Protein AF-A0A920HSQ1-F1 (afdb_monomer_lite)

pLDDT: mean 79.35, std 17.89, range [45.59, 96.0]

Radius of gyration: 14.64 Å; chains: 1; bounding box: 39×44×22 Å

Foldseek 3Di:
DDADPCLLVQLLCCLPPHPDDLVRSCVRNVHDSVSSVCSVVPVVPDDDPDPPPDDDDD

Structure (mmCIF, N/CA/C/O backbone):
data_AF-A0A920HSQ1-F1
#
_entry.id   AF-A0A920HSQ1-F1
#
loop_
_atom_site.group_PDB
_atom_site.id
_atom_site.type_symbol
_atom_site.label_atom_id
_atom_site.label_alt_id
_atom_site.label_comp_id
_atom_site.label_asym_id
_atom_site.label_entity_id
_atom_site.label_seq_id
_atom_site.pdbx_PDB_ins_code
_atom_site.Cartn_x
_atom_site.Cartn_y
_atom_site.Cartn_z
_atom_site.occupancy
_atom_site.B_iso_or_equiv
_atom_site.auth_seq_id
_atom_site.auth_comp_id
_atom_site.auth_asym_id
_atom_site.auth_atom_id
_atom_site.pdbx_PDB_model_num
ATOM 1 N N . MET A 1 1 ? -14.000 -2.334 -9.617 1.00 50.31 1 MET A N 1
ATOM 2 C CA . MET A 1 1 ? -13.383 -1.485 -8.575 1.00 50.31 1 MET A CA 1
ATOM 3 C C . MET A 1 1 ? -12.268 -0.686 -9.229 1.00 50.31 1 MET A C 1
ATOM 5 O O . MET A 1 1 ? -11.624 -1.213 -10.126 1.00 50.31 1 MET A O 1
ATOM 9 N N . ASN A 1 2 ? -12.125 0.589 -8.869 1.00 65.12 2 ASN A N 1
ATOM 10 C CA . ASN A 1 2 ? -11.238 1.554 -9.522 1.00 65.12 2 ASN A CA 1
ATOM 11 C C . ASN A 1 2 ? -9.776 1.301 -9.114 1.00 65.12 2 ASN A C 1
ATOM 13 O O . ASN A 1 2 ? -9.295 1.914 -8.164 1.00 65.12 2 ASN A O 1
ATOM 17 N N . GLN A 1 3 ? -9.104 0.366 -9.792 1.00 67.44 3 GLN A N 1
ATOM 18 C CA . GLN A 1 3 ? -7.691 0.086 -9.535 1.00 67.44 3 GLN A CA 1
ATOM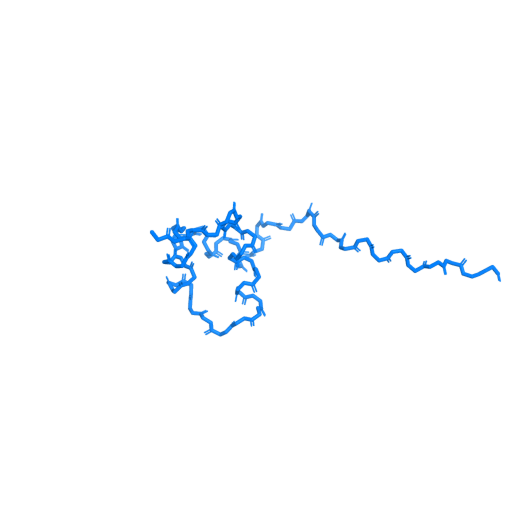 19 C C . GLN A 1 3 ? -6.841 1.329 -9.827 1.00 67.44 3 GLN A C 1
ATOM 21 O O . GLN A 1 3 ? -7.090 2.017 -10.825 1.00 67.44 3 GLN A O 1
ATOM 26 N N . PRO A 1 4 ? -5.849 1.635 -8.974 1.00 75.56 4 PRO A N 1
ATOM 27 C CA . PRO A 1 4 ? -4.911 2.707 -9.258 1.00 75.56 4 PRO A CA 1
ATOM 28 C C . PRO A 1 4 ? -4.204 2.430 -10.588 1.00 75.56 4 PRO A C 1
ATOM 30 O O . PRO A 1 4 ? -3.740 1.321 -10.834 1.00 75.56 4 PRO A O 1
ATOM 33 N N . LEU A 1 5 ? -4.103 3.452 -11.444 1.00 81.19 5 LEU A N 1
ATOM 34 C CA . LEU A 1 5 ? -3.462 3.345 -12.763 1.00 81.19 5 LEU A CA 1
ATOM 35 C C . LEU A 1 5 ? -1.981 2.922 -12.660 1.00 81.19 5 LEU A C 1
ATOM 37 O O . LEU A 1 5 ? -1.432 2.346 -13.593 1.00 81.19 5 LEU A O 1
ATOM 41 N N . MET A 1 6 ? -1.342 3.194 -11.516 1.00 85.12 6 MET A N 1
ATOM 42 C CA . MET A 1 6 ? 0.042 2.822 -11.216 1.00 85.12 6 MET A CA 1
ATOM 43 C C . MET A 1 6 ? 0.128 2.098 -9.862 1.00 85.12 6 MET A C 1
ATOM 45 O O . MET A 1 6 ? 0.591 2.682 -8.882 1.00 85.12 6 MET A O 1
ATOM 49 N N . PRO A 1 7 ? -0.284 0.821 -9.778 1.00 85.44 7 PRO A N 1
ATOM 50 C CA . PRO A 1 7 ? -0.459 0.125 -8.502 1.00 85.44 7 PRO A CA 1
ATOM 51 C C . PRO A 1 7 ? 0.831 0.024 -7.678 1.00 85.44 7 PRO A C 1
ATOM 53 O O . PRO A 1 7 ? 0.787 0.153 -6.459 1.00 85.44 7 PRO A O 1
ATOM 56 N N . LYS A 1 8 ? 1.998 -0.113 -8.324 1.00 87.12 8 LYS A N 1
ATOM 57 C CA . LYS A 1 8 ? 3.294 -0.144 -7.622 1.00 87.12 8 LYS A CA 1
ATOM 58 C C . LYS A 1 8 ? 3.693 1.218 -7.056 1.00 87.12 8 LYS A C 1
ATOM 60 O O . LYS A 1 8 ? 4.104 1.292 -5.909 1.00 87.12 8 LYS A O 1
ATOM 65 N N . ALA A 1 9 ? 3.540 2.293 -7.833 1.00 89.94 9 ALA A N 1
ATOM 66 C CA . ALA A 1 9 ? 3.852 3.644 -7.363 1.00 89.94 9 ALA A CA 1
ATOM 67 C C . ALA A 1 9 ? 2.901 4.070 -6.234 1.00 89.94 9 ALA A C 1
ATOM 69 O O . ALA A 1 9 ? 3.325 4.668 -5.250 1.00 89.94 9 ALA A O 1
ATOM 70 N N . THR A 1 10 ? 1.623 3.700 -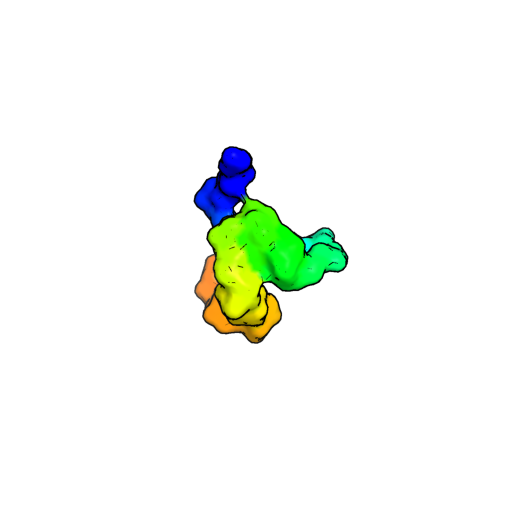6.344 1.00 92.00 10 THR A N 1
ATOM 71 C CA . THR A 1 10 ? 0.648 3.888 -5.268 1.00 92.00 10 THR A CA 1
ATOM 72 C C . THR A 1 10 ? 1.014 3.069 -4.029 1.00 92.00 10 THR A C 1
ATOM 74 O O . THR A 1 10 ? 0.938 3.607 -2.931 1.00 92.00 10 THR A O 1
ATOM 77 N N . ALA A 1 11 ? 1.472 1.820 -4.178 1.00 92.56 11 ALA A N 1
ATOM 78 C CA . ALA A 1 11 ? 1.942 1.018 -3.048 1.00 92.56 11 ALA A CA 1
ATOM 79 C C . ALA A 1 11 ? 3.158 1.651 -2.348 1.00 92.56 11 ALA A C 1
ATOM 81 O O . ALA A 1 11 ? 3.125 1.758 -1.128 1.00 92.56 11 ALA A O 1
ATOM 82 N N . VAL A 1 12 ? 4.162 2.142 -3.093 1.00 92.56 12 VAL A N 1
ATOM 83 C CA . VAL A 1 12 ? 5.307 2.898 -2.533 1.00 92.56 12 VAL A CA 1
ATOM 84 C C . VAL A 1 12 ? 4.806 4.075 -1.698 1.00 92.56 12 VAL A C 1
ATOM 86 O O . VAL A 1 12 ? 5.129 4.193 -0.522 1.00 92.56 12 VAL A O 1
ATOM 89 N N . TRP A 1 13 ? 3.944 4.912 -2.282 1.00 91.69 13 TRP A N 1
ATOM 90 C CA . TRP A 1 13 ? 3.431 6.087 -1.583 1.00 91.69 13 TRP A CA 1
ATOM 91 C C . TRP A 1 13 ? 2.665 5.711 -0.309 1.00 91.69 13 TRP A C 1
ATOM 93 O O . TRP A 1 13 ? 2.865 6.339 0.727 1.00 91.69 13 TRP A O 1
ATOM 103 N N . LEU A 1 14 ? 1.818 4.676 -0.356 1.00 93.62 14 LEU A N 1
ATOM 104 C CA . LEU A 1 14 ? 1.040 4.228 0.801 1.00 93.62 14 LEU A CA 1
ATOM 105 C C . LEU A 1 14 ? 1.918 3.659 1.922 1.00 93.62 14 LEU A C 1
ATOM 107 O O . LEU A 1 14 ? 1.600 3.900 3.085 1.00 93.62 14 LEU A O 1
ATOM 111 N N . ILE A 1 15 ? 2.998 2.945 1.593 1.00 91.44 15 ILE A N 1
ATOM 112 C CA . ILE A 1 15 ? 3.945 2.401 2.581 1.00 91.44 15 ILE A CA 1
ATOM 113 C C . ILE A 1 15 ? 4.593 3.537 3.387 1.00 91.44 15 ILE A C 1
ATOM 115 O O . ILE A 1 15 ? 4.655 3.447 4.610 1.00 91.44 15 ILE A O 1
ATOM 119 N N . ASP A 1 16 ? 5.022 4.612 2.720 1.00 91.62 16 ASP A N 1
ATOM 120 C CA . ASP A 1 16 ? 5.721 5.729 3.374 1.00 91.62 16 ASP A CA 1
ATOM 121 C C . ASP A 1 16 ? 4.787 6.764 4.019 1.00 91.62 16 ASP A C 1
ATOM 123 O O . ASP A 1 16 ? 5.163 7.436 4.979 1.00 91.62 16 ASP A O 1
ATOM 127 N N . ASN A 1 17 ? 3.572 6.938 3.487 1.00 92.00 17 ASN A N 1
ATOM 128 C CA . ASN A 1 17 ? 2.696 8.060 3.855 1.00 92.00 17 ASN A CA 1
ATOM 129 C C . ASN A 1 17 ? 1.465 7.642 4.669 1.00 92.00 17 ASN A C 1
ATOM 131 O O . ASN A 1 17 ? 0.664 8.498 5.052 1.00 92.00 17 ASN A O 1
ATOM 135 N N . THR A 1 18 ? 1.276 6.348 4.935 1.00 94.62 18 THR A N 1
ATOM 136 C CA . THR A 1 18 ? 0.128 5.850 5.705 1.00 94.62 18 THR A CA 1
ATOM 137 C C . THR A 1 18 ? 0.547 4.807 6.736 1.00 94.62 18 THR A C 1
ATOM 139 O O . THR A 1 18 ? 1.623 4.232 6.660 1.00 94.62 18 THR A O 1
ATOM 142 N N . ALA A 1 19 ? -0.330 4.537 7.705 1.00 95.25 19 ALA A N 1
ATOM 143 C CA . ALA A 1 19 ? -0.149 3.467 8.688 1.00 95.25 19 ALA A CA 1
ATOM 144 C C . ALA A 1 19 ? -0.865 2.160 8.282 1.00 95.25 19 ALA A C 1
ATOM 146 O O . ALA A 1 19 ? -1.217 1.354 9.144 1.00 95.25 19 ALA A O 1
ATOM 147 N N . LEU A 1 20 ? -1.155 1.977 6.988 1.00 95.06 20 LEU A N 1
ATOM 148 C CA . LEU A 1 20 ? -1.808 0.769 6.482 1.00 95.06 20 LEU A CA 1
ATOM 149 C C . LEU A 1 20 ? -0.862 -0.434 6.552 1.00 95.06 20 LEU A C 1
ATOM 151 O O 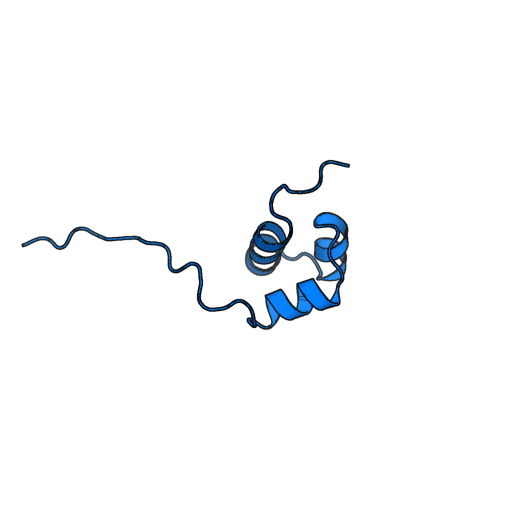. LEU A 1 20 ? 0.344 -0.313 6.340 1.00 95.06 20 LEU A O 1
ATOM 155 N N . THR A 1 21 ? -1.413 -1.620 6.808 1.00 95.94 21 THR A N 1
ATOM 156 C CA . THR A 1 21 ? -0.629 -2.860 6.763 1.00 95.94 21 THR A CA 1
ATOM 157 C C . THR A 1 21 ? -0.343 -3.280 5.321 1.00 95.94 21 THR A C 1
ATOM 159 O O . THR A 1 21 ? -1.078 -2.938 4.392 1.00 95.94 21 THR A O 1
ATOM 162 N N . PHE A 1 22 ? 0.693 -4.100 5.116 1.00 94.62 22 PHE A N 1
ATOM 163 C CA . PHE A 1 22 ? 1.016 -4.631 3.787 1.00 94.62 22 PHE A CA 1
ATOM 164 C C . PHE A 1 22 ? -0.142 -5.409 3.145 1.00 94.62 22 PHE A C 1
ATOM 166 O O . PHE A 1 22 ? -0.274 -5.394 1.927 1.00 94.62 22 PHE A O 1
ATOM 173 N N . GLU A 1 23 ? -1.000 -6.051 3.943 1.00 96.00 23 GLU A N 1
ATOM 174 C CA . GLU A 1 23 ? -2.209 -6.735 3.464 1.00 96.00 23 GLU A CA 1
ATOM 175 C C . GLU A 1 23 ? -3.250 -5.748 2.926 1.00 96.00 23 GLU A C 1
ATOM 177 O O . GLU A 1 23 ? -3.818 -5.975 1.861 1.00 96.00 23 GLU A O 1
ATOM 182 N N . GLN A 1 24 ? -3.457 -4.624 3.619 1.00 95.38 24 GLN A N 1
ATOM 183 C CA . GLN A 1 24 ? -4.384 -3.579 3.177 1.00 95.38 24 GLN A CA 1
ATOM 184 C C . GLN A 1 24 ? -3.896 -2.897 1.896 1.00 95.38 24 GLN A C 1
ATOM 186 O O . GLN A 1 24 ? -4.689 -2.619 0.999 1.00 95.38 24 GLN A O 1
ATOM 191 N N . ILE A 1 25 ? -2.588 -2.652 1.789 1.00 94.62 25 ILE A N 1
ATOM 192 C CA . ILE A 1 25 ? -1.977 -2.063 0.591 1.00 94.62 25 ILE A CA 1
ATOM 193 C C . ILE A 1 25 ? -2.038 -3.049 -0.586 1.00 94.62 25 ILE A C 1
ATOM 195 O O . ILE A 1 25 ? -2.345 -2.645 -1.706 1.00 94.62 25 ILE A O 1
ATOM 199 N N . ALA A 1 26 ? -1.792 -4.339 -0.338 1.00 94.81 26 ALA A N 1
ATOM 200 C CA . ALA A 1 26 ? -1.896 -5.401 -1.338 1.00 94.81 26 ALA A CA 1
ATOM 201 C C . ALA A 1 26 ? -3.316 -5.510 -1.913 1.00 94.81 26 ALA A C 1
ATOM 203 O O . ALA A 1 26 ? -3.479 -5.515 -3.133 1.00 94.81 26 ALA A O 1
ATOM 204 N N . ASP A 1 27 ? -4.335 -5.515 -1.052 1.00 94.69 27 ASP A N 1
ATOM 205 C CA . ASP A 1 27 ? -5.740 -5.536 -1.469 1.00 94.69 27 ASP A CA 1
ATOM 206 C C . ASP A 1 27 ? -6.107 -4.280 -2.282 1.00 94.69 27 ASP A C 1
ATOM 208 O O . ASP A 1 27 ? -6.605 -4.376 -3.408 1.00 94.69 27 ASP A O 1
ATOM 212 N N . PHE A 1 28 ? -5.741 -3.097 -1.775 1.00 92.81 28 PHE A N 1
ATOM 213 C CA . PHE A 1 28 ? -6.035 -1.814 -2.417 1.00 92.81 28 PHE A CA 1
ATOM 214 C C . PHE A 1 28 ? -5.377 -1.659 -3.797 1.00 92.81 28 PHE A C 1
ATOM 216 O O . PHE A 1 28 ? -6.018 -1.219 -4.755 1.00 92.81 28 PHE A O 1
ATOM 223 N N . CYS A 1 29 ? -4.102 -2.036 -3.920 1.00 93.25 29 CYS A N 1
ATOM 224 C CA . CYS A 1 29 ? -3.363 -1.971 -5.180 1.00 93.25 29 CYS A CA 1
ATOM 225 C C . CYS A 1 29 ? -3.561 -3.213 -6.066 1.00 93.25 29 CYS A C 1
ATOM 227 O O . CYS A 1 29 ? -3.014 -3.243 -7.168 1.00 93.25 29 CYS A O 1
ATOM 229 N N . SER A 1 30 ? -4.322 -4.223 -5.616 1.00 92.94 30 SER A N 1
ATOM 230 C CA . SER A 1 30 ? -4.418 -5.543 -6.264 1.00 92.94 30 SER A CA 1
ATOM 231 C C . SER A 1 30 ? -3.038 -6.147 -6.582 1.00 92.94 30 SER A C 1
ATOM 233 O O . SER A 1 30 ? -2.813 -6.677 -7.670 1.00 92.94 30 SER A O 1
ATOM 235 N N . LEU A 1 31 ? -2.105 -6.039 -5.633 1.00 92.69 31 LEU A N 1
ATOM 236 C CA . LEU A 1 31 ? -0.759 -6.614 -5.702 1.00 92.69 31 LEU A CA 1
ATOM 237 C C . LEU A 1 31 ? -0.653 -7.815 -4.771 1.00 92.69 31 LEU A C 1
ATOM 239 O O . LEU A 1 31 ? -1.357 -7.897 -3.764 1.00 92.69 31 LEU A O 1
ATOM 243 N N . HIS A 1 32 ? 0.267 -8.732 -5.054 1.00 94.38 32 HIS A N 1
ATOM 244 C CA . HIS A 1 32 ? 0.553 -9.784 -4.093 1.00 94.38 32 HIS A CA 1
ATOM 245 C C . HIS A 1 32 ? 1.305 -9.213 -2.881 1.00 94.38 32 HIS A C 1
ATOM 247 O O . HIS A 1 32 ? 2.179 -8.355 -3.013 1.00 94.38 32 HIS A O 1
ATOM 253 N N . ILE A 1 33 ? 1.035 -9.736 -1.682 1.00 94.12 33 ILE A N 1
ATOM 254 C CA . ILE A 1 33 ? 1.684 -9.267 -0.446 1.00 94.12 33 ILE A CA 1
ATOM 255 C C . ILE A 1 33 ? 3.220 -9.358 -0.501 1.00 94.12 33 ILE A C 1
ATOM 257 O O . ILE A 1 33 ? 3.905 -8.533 0.096 1.00 94.12 33 ILE A O 1
ATOM 261 N N . LEU A 1 34 ? 3.775 -10.336 -1.229 1.00 94.00 34 LEU A N 1
ATOM 262 C CA . LEU A 1 34 ? 5.227 -10.458 -1.416 1.00 94.00 34 LEU A CA 1
ATOM 263 C C . LEU A 1 34 ? 5.802 -9.312 -2.256 1.00 94.00 34 LEU A C 1
ATOM 265 O O . LEU A 1 34 ? 6.911 -8.873 -1.978 1.00 94.00 34 LEU A O 1
ATOM 269 N N . GLU A 1 35 ? 5.052 -8.802 -3.235 1.00 92.19 35 GLU A N 1
ATOM 270 C CA . GLU A 1 35 ? 5.471 -7.638 -4.022 1.00 92.19 35 GLU A CA 1
ATOM 271 C C . GLU A 1 35 ? 5.465 -6.379 -3.155 1.00 92.19 35 GLU A C 1
ATOM 273 O O . GLU A 1 35 ? 6.430 -5.626 -3.178 1.00 92.19 35 GLU A O 1
ATOM 278 N N . VAL A 1 36 ? 4.428 -6.179 -2.333 1.00 93.56 36 VAL A N 1
ATOM 279 C CA . VAL A 1 36 ? 4.357 -5.044 -1.393 1.00 93.56 36 VAL A CA 1
ATOM 280 C C . VAL A 1 36 ? 5.498 -5.099 -0.373 1.00 93.56 36 VAL A C 1
ATOM 282 O O . VAL A 1 36 ? 6.128 -4.081 -0.102 1.00 93.56 36 V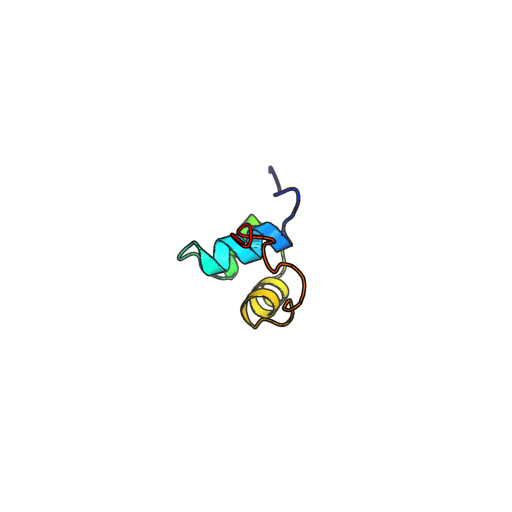AL A O 1
ATOM 285 N N . LYS A 1 37 ? 5.817 -6.290 0.147 1.00 92.88 37 LYS A N 1
ATOM 286 C CA . LYS A 1 37 ? 6.975 -6.495 1.028 1.00 92.88 37 LYS A CA 1
ATOM 287 C C . LYS A 1 37 ? 8.300 -6.219 0.316 1.00 92.88 37 LYS A C 1
ATOM 289 O O . LYS A 1 37 ? 9.147 -5.573 0.909 1.00 92.88 37 LYS A O 1
ATOM 294 N N . GLY A 1 38 ? 8.463 -6.646 -0.939 1.00 92.31 38 GLY A N 1
ATOM 295 C CA . GLY A 1 38 ? 9.660 -6.345 -1.736 1.00 92.31 38 GLY A CA 1
ATOM 296 C C . GLY A 1 38 ? 9.823 -4.851 -2.044 1.00 92.31 38 GLY A C 1
ATOM 297 O O . GLY A 1 38 ? 10.935 -4.336 -2.022 1.00 92.31 38 GLY A O 1
ATOM 298 N N . ILE A 1 39 ? 8.714 -4.134 -2.256 1.00 90.56 39 ILE A N 1
ATOM 299 C CA . ILE A 1 39 ? 8.706 -2.670 -2.396 1.00 90.56 39 ILE A CA 1
ATOM 300 C C . ILE A 1 39 ? 9.153 -2.003 -1.086 1.00 90.56 39 ILE A C 1
ATOM 302 O O . ILE A 1 39 ? 9.977 -1.094 -1.124 1.00 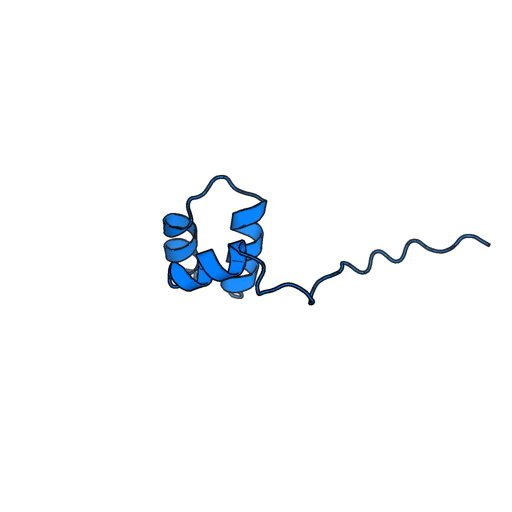90.56 39 ILE A O 1
ATOM 306 N N . ALA A 1 40 ? 8.641 -2.468 0.058 1.00 89.88 40 ALA A N 1
ATOM 307 C CA . ALA A 1 40 ? 9.012 -1.955 1.379 1.00 89.88 40 ALA A CA 1
ATOM 308 C C . ALA A 1 40 ? 10.467 -2.278 1.772 1.00 89.88 40 ALA A C 1
ATOM 310 O O . ALA A 1 40 ? 11.082 -1.509 2.502 1.00 89.88 40 ALA A O 1
ATOM 311 N N . ASP A 1 41 ? 11.013 -3.400 1.295 1.00 88.81 41 ASP A N 1
ATOM 312 C CA . ASP A 1 41 ? 12.402 -3.816 1.544 1.00 88.81 41 ASP A CA 1
ATOM 313 C C . ASP A 1 41 ? 13.424 -2.949 0.782 1.00 88.81 41 ASP A C 1
ATOM 315 O O . ASP A 1 41 ? 14.604 -2.931 1.119 1.00 88.81 41 ASP A O 1
ATOM 319 N N . GLY A 1 42 ? 12.974 -2.165 -0.205 1.00 73.31 42 GLY A N 1
ATOM 320 C CA . GLY A 1 42 ? 13.833 -1.231 -0.934 1.00 73.31 42 GLY A CA 1
ATOM 321 C C . GLY A 1 42 ? 14.542 -1.825 -2.154 1.00 73.31 42 GLY A C 1
ATOM 322 O O . GLY A 1 42 ? 15.408 -1.163 -2.721 1.00 73.31 42 GLY A O 1
ATOM 323 N N . ASP A 1 43 ? 14.130 -3.001 -2.647 1.00 62.62 43 ASP A N 1
ATOM 324 C CA . ASP A 1 43 ? 14.634 -3.578 -3.915 1.00 62.62 43 ASP A CA 1
ATOM 325 C C . ASP A 1 43 ? 14.233 -2.742 -5.161 1.00 62.62 43 ASP A C 1
ATOM 327 O O . ASP A 1 43 ? 14.580 -3.054 -6.296 1.00 62.62 43 ASP A O 1
ATOM 331 N N . VAL A 1 44 ? 13.507 -1.635 -4.957 1.00 56.72 44 VAL A N 1
ATOM 332 C CA . VAL A 1 44 ? 13.082 -0.670 -5.985 1.00 56.72 44 VAL A CA 1
ATOM 333 C C . VAL A 1 44 ? 13.895 0.636 -5.989 1.00 56.72 44 VAL A C 1
ATOM 335 O O . VAL A 1 44 ? 13.495 1.596 -6.655 1.00 56.72 44 VAL A O 1
ATOM 338 N N . ASP A 1 45 ? 15.015 0.710 -5.261 1.00 54.47 45 ASP A N 1
ATOM 339 C CA . ASP A 1 45 ? 15.886 1.891 -5.298 1.00 54.47 45 ASP A CA 1
ATOM 340 C C . ASP A 1 45 ? 16.547 2.065 -6.683 1.00 54.47 45 ASP A C 1
ATOM 342 O O . ASP A 1 45 ? 16.893 1.088 -7.348 1.00 54.47 45 ASP A O 1
ATOM 346 N N . HIS A 1 46 ? 16.764 3.330 -7.069 1.00 45.59 46 HIS A N 1
ATOM 347 C CA . HIS A 1 46 ? 17.401 3.862 -8.296 1.00 45.59 46 HIS A CA 1
ATOM 348 C C . HIS A 1 46 ? 16.498 4.409 -9.422 1.00 45.59 46 HIS A C 1
ATOM 350 O O . HIS A 1 46 ? 16.889 4.365 -10.589 1.00 45.59 46 HIS A O 1
ATOM 356 N N . GLY A 1 47 ? 15.340 5.013 -9.123 1.00 50.72 47 GLY A N 1
ATOM 357 C CA . GLY A 1 47 ? 14.517 5.639 -10.178 1.00 50.72 47 GLY A CA 1
ATOM 358 C C . GLY A 1 47 ? 14.015 7.066 -9.964 1.00 50.72 47 GLY A C 1
ATOM 359 O O . GLY A 1 47 ? 13.798 7.771 -10.945 1.00 50.72 47 GLY A O 1
ATOM 360 N N . ILE A 1 48 ? 13.799 7.517 -8.725 1.00 53.62 48 ILE A N 1
ATOM 361 C CA . ILE A 1 48 ? 13.061 8.769 -8.483 1.00 53.62 48 ILE A CA 1
ATOM 362 C C . ILE A 1 48 ? 13.800 9.615 -7.447 1.00 53.62 48 ILE A C 1
ATOM 364 O O . ILE A 1 48 ? 13.343 9.837 -6.332 1.00 53.62 48 ILE A O 1
ATOM 368 N N . ARG A 1 49 ? 14.977 10.117 -7.833 1.00 53.88 49 ARG A N 1
ATOM 369 C CA . ARG A 1 49 ? 15.504 11.339 -7.220 1.00 53.88 49 ARG A CA 1
ATOM 370 C C . ARG A 1 49 ? 14.742 12.493 -7.855 1.00 53.88 49 ARG A C 1
ATOM 372 O O . ARG A 1 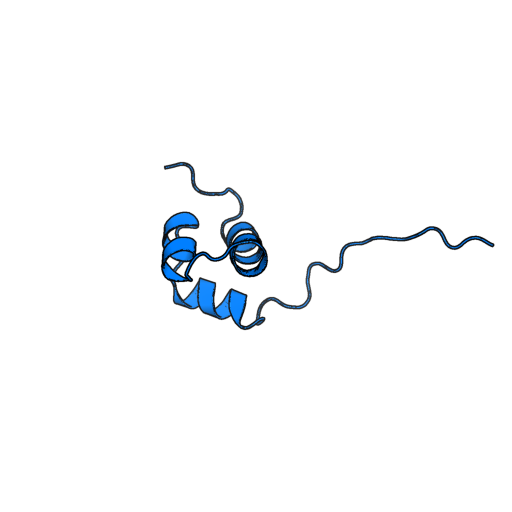49 ? 14.915 12.758 -9.042 1.00 53.88 49 ARG A O 1
ATOM 379 N N . GLY A 1 50 ? 13.856 13.118 -7.083 1.00 52.81 50 GLY A N 1
ATOM 380 C CA . GLY A 1 50 ? 13.157 14.331 -7.491 1.00 52.81 50 GLY A CA 1
ATOM 381 C C . GLY A 1 50 ? 14.166 15.359 -7.993 1.00 52.81 50 GLY A C 1
ATOM 382 O O . GLY A 1 50 ? 15.087 15.737 -7.272 1.00 52.81 50 GLY A O 1
ATOM 383 N N . ALA A 1 51 ? 14.022 15.766 -9.251 1.00 50.97 51 ALA A N 1
ATOM 384 C CA . ALA A 1 51 ? 14.755 16.881 -9.818 1.00 50.97 51 ALA A CA 1
ATOM 385 C C . ALA A 1 51 ? 14.231 18.183 -9.195 1.00 50.97 51 ALA A C 1
ATOM 387 O O . ALA A 1 51 ? 13.460 18.904 -9.816 1.00 50.97 51 ALA A O 1
ATOM 388 N N . ASP A 1 52 ? 14.639 18.474 -7.963 1.00 51.75 52 ASP A N 1
ATOM 389 C CA . ASP A 1 52 ? 14.624 19.842 -7.458 1.00 51.75 52 ASP A CA 1
ATOM 390 C C . ASP A 1 52 ? 15.993 20.455 -7.778 1.00 51.75 52 ASP A C 1
ATOM 392 O O . ASP A 1 52 ? 16.939 20.419 -6.991 1.00 51.75 52 ASP A O 1
ATOM 396 N N . GLN A 1 53 ? 16.150 20.929 -9.019 1.00 48.03 53 GLN A N 1
ATOM 397 C CA . GLN A 1 53 ? 17.256 21.821 -9.353 1.00 48.03 53 GLN A CA 1
ATOM 398 C C . GLN A 1 53 ? 16.936 23.194 -8.762 1.00 48.03 53 GLN A C 1
ATOM 400 O O . GLN A 1 53 ? 16.321 24.033 -9.421 1.00 48.03 53 GLN A O 1
ATOM 405 N N . LEU A 1 54 ? 17.380 23.449 -7.532 1.00 61.75 54 LEU A N 1
ATOM 406 C CA . LEU A 1 54 ? 17.495 24.823 -7.050 1.00 61.75 54 LEU A CA 1
ATOM 407 C C . LEU A 1 54 ? 18.461 25.589 -7.981 1.00 61.75 54 LEU A C 1
ATOM 409 O O . LEU A 1 54 ? 19.543 25.072 -8.300 1.00 61.75 54 LEU A O 1
ATOM 413 N N . PRO A 1 55 ? 18.102 26.797 -8.455 1.00 55.84 55 PRO A N 1
ATOM 414 C CA . PRO A 1 55 ? 18.961 27.563 -9.343 1.00 55.84 55 PRO A CA 1
ATOM 415 C C . PRO A 1 55 ? 20.193 28.014 -8.561 1.00 55.84 55 PRO A C 1
ATOM 417 O O . PRO A 1 55 ? 20.095 28.673 -7.528 1.00 55.84 55 PRO A O 1
ATOM 420 N N . GLN A 1 56 ? 21.363 27.623 -9.057 1.00 51.38 56 GLN A N 1
ATOM 421 C CA . GLN A 1 56 ? 22.650 28.053 -8.530 1.00 51.38 56 GLN A CA 1
ATOM 422 C C . GLN A 1 56 ? 22.736 29.574 -8.750 1.00 51.38 56 GLN A C 1
ATOM 424 O O . GLN A 1 56 ? 22.823 30.025 -9.894 1.00 51.38 56 GLN A O 1
ATOM 429 N N . VAL A 1 57 ? 22.627 30.367 -7.682 1.00 56.66 57 VAL A N 1
ATOM 430 C CA . VAL A 1 57 ? 22.851 31.816 -7.753 1.00 56.66 57 VAL A CA 1
ATOM 431 C C . VAL A 1 57 ? 24.352 32.070 -7.863 1.00 56.66 57 VAL A C 1
ATOM 433 O O . VAL A 1 57 ? 25.148 31.438 -7.170 1.00 56.66 57 VAL A O 1
ATOM 436 N N . ASN A 1 58 ? 24.697 32.934 -8.812 1.00 52.12 58 ASN A N 1
ATOM 437 C CA . ASN A 1 58 ? 26.049 33.273 -9.246 1.00 52.12 58 ASN A CA 1
ATOM 438 C C . ASN A 1 58 ? 26.814 34.130 -8.232 1.00 52.12 58 ASN A C 1
ATOM 440 O O . ASN A 1 58 ? 26.160 34.952 -7.552 1.00 52.12 58 ASN A O 1
#

Secondary structure (DSSP, 8-state):
----SSHHHHHHHHHHH----HHHHHHHHT--HHHHHHHHHTTT-SS-----------

Sequence (58 aa):
MNQPLMPKATAVWLIDNTALTFEQIADFCSLHILEVKGIADGDVDHGIRGADQLPQVN